Protein AF-A0A934R2U7-F1 (afdb_monomer_lite)

pLDDT: mean 71.01, std 10.31, range [38.03, 86.5]

Organism: NCBI:txid1144680

Structure (mmCIF, N/CA/C/O backbone):
data_AF-A0A934R2U7-F1
#
_entry.id   AF-A0A934R2U7-F1
#
loop_
_atom_site.group_PDB
_atom_site.id
_atom_site.type_symbol
_atom_site.label_atom_id
_atom_site.label_alt_id
_atom_site.label_comp_id
_atom_site.label_asym_id
_atom_site.label_entity_id
_atom_site.label_seq_id
_atom_site.pdbx_PDB_ins_code
_atom_site.Cartn_x
_atom_site.Cartn_y
_atom_site.Cartn_z
_atom_site.occupancy
_atom_site.B_iso_or_equiv
_atom_site.auth_seq_id
_atom_site.auth_comp_id
_atom_site.auth_asym_id
_atom_site.auth_atom_id
_atom_site.pdbx_PDB_model_num
ATOM 1 N N . MET A 1 1 ? -3.106 4.073 29.268 1.00 38.16 1 MET A N 1
ATOM 2 C CA . MET A 1 1 ? -2.045 3.703 28.307 1.00 38.16 1 MET A CA 1
ATOM 3 C C . MET A 1 1 ? -2.302 4.480 27.036 1.00 38.16 1 MET A C 1
ATOM 5 O O . MET A 1 1 ? -3.310 4.251 26.380 1.00 38.16 1 MET A O 1
ATOM 9 N N . SER A 1 2 ? -1.477 5.495 26.807 1.00 38.03 2 SER A N 1
ATOM 10 C CA . SER A 1 2 ? -1.612 6.474 25.733 1.00 38.03 2 SER A CA 1
ATOM 11 C C . SER A 1 2 ? -1.599 5.776 24.377 1.00 38.03 2 SER A C 1
ATOM 13 O O . SER A 1 2 ? -0.754 4.918 24.129 1.00 38.03 2 SER A O 1
ATOM 15 N N . ALA A 1 3 ? -2.569 6.112 23.527 1.00 45.41 3 ALA A N 1
ATOM 16 C CA . ALA A 1 3 ? -2.675 5.636 22.155 1.00 45.41 3 ALA A CA 1
ATOM 17 C C . ALA A 1 3 ? -1.546 6.250 21.313 1.00 45.41 3 ALA A C 1
ATOM 19 O O . ALA A 1 3 ? -1.750 7.191 20.546 1.00 45.41 3 ALA A O 1
ATOM 20 N N . GLU A 1 4 ? -0.332 5.744 21.501 1.00 47.97 4 GLU A N 1
ATOM 21 C CA . GLU A 1 4 ? 0.825 6.110 20.700 1.00 47.97 4 GLU A CA 1
ATOM 22 C C . GLU A 1 4 ? 0.677 5.462 19.324 1.00 47.97 4 GLU A C 1
ATOM 24 O O . GLU A 1 4 ? 0.957 4.284 19.120 1.00 47.97 4 GLU A O 1
ATOM 29 N N . GLY A 1 5 ? 0.135 6.258 18.404 1.00 48.97 5 GLY A N 1
ATOM 30 C CA . GLY A 1 5 ? 0.404 6.190 16.975 1.00 48.97 5 GLY A CA 1
ATOM 31 C C . GLY A 1 5 ? 0.110 4.855 16.301 1.00 48.97 5 GLY A C 1
ATOM 32 O O . GLY A 1 5 ? 0.986 4.010 16.128 1.00 48.97 5 GLY A O 1
ATOM 33 N N . THR A 1 6 ? -1.090 4.728 15.733 1.00 54.81 6 THR A N 1
ATOM 34 C CA . THR A 1 6 ? -1.218 3.945 14.499 1.00 54.81 6 THR A CA 1
ATOM 35 C C . THR A 1 6 ? -0.213 4.479 13.461 1.00 54.81 6 THR A C 1
ATOM 37 O O . THR A 1 6 ? 0.063 5.681 13.446 1.00 54.81 6 THR A O 1
ATOM 40 N N . PRO A 1 7 ? 0.327 3.635 12.563 1.00 54.44 7 PRO A N 1
ATOM 41 C CA . PRO A 1 7 ? 1.446 3.999 11.680 1.00 54.44 7 PRO A CA 1
ATOM 42 C C . PRO A 1 7 ? 1.185 5.160 10.696 1.00 54.44 7 PRO A C 1
ATOM 44 O O . PRO A 1 7 ? 2.076 5.522 9.939 1.00 54.44 7 PRO A O 1
ATOM 47 N N . TRP A 1 8 ? -0.010 5.761 10.692 1.00 56.50 8 TRP A N 1
ATOM 48 C CA . TRP A 1 8 ? -0.427 6.793 9.736 1.00 56.50 8 TRP A CA 1
ATOM 49 C C . TRP A 1 8 ? -1.254 7.914 10.400 1.00 56.50 8 TRP A C 1
ATOM 51 O O . TRP A 1 8 ? -2.251 8.376 9.839 1.00 56.50 8 TRP A O 1
ATOM 61 N N . SER A 1 9 ? -0.863 8.334 11.611 1.00 53.41 9 SER A N 1
ATOM 62 C CA . SER A 1 9 ? -1.667 9.191 12.503 1.00 53.41 9 SER A CA 1
ATOM 63 C C . SER A 1 9 ? -2.096 10.583 11.984 1.00 53.41 9 SER A C 1
ATOM 65 O O . SER A 1 9 ? -3.138 11.042 12.453 1.00 53.41 9 SER A O 1
ATOM 67 N N . PRO A 1 10 ? -1.436 11.242 11.002 1.00 63.12 10 PRO A N 1
ATOM 68 C CA . PRO A 1 10 ? -1.979 12.475 10.419 1.00 63.12 10 PRO A CA 1
ATOM 69 C C . PRO A 1 10 ? -2.864 12.243 9.180 1.00 63.12 10 PRO A C 1
ATOM 71 O O . PRO A 1 10 ? -3.613 13.134 8.787 1.00 63.12 10 PRO A O 1
ATOM 74 N N . PHE A 1 11 ? -2.813 11.061 8.554 1.00 59.47 11 PHE A N 1
ATOM 75 C CA . PHE A 1 11 ? -3.529 10.785 7.298 1.00 59.47 11 PHE A CA 1
ATOM 76 C C . PHE A 1 11 ? -4.849 10.032 7.498 1.00 59.47 11 PHE A C 1
ATOM 78 O O . PHE A 1 11 ? -5.727 10.087 6.633 1.00 59.47 11 PHE A O 1
ATOM 85 N N . GLN A 1 12 ? -5.013 9.355 8.635 1.00 67.12 12 GLN A N 1
ATOM 86 C CA . GLN A 1 12 ? -6.220 8.600 8.972 1.00 67.12 12 GLN A CA 1
ATOM 87 C C . GLN A 1 12 ? -7.359 9.508 9.446 1.00 67.12 12 GLN A C 1
ATOM 89 O O . GLN A 1 12 ? -7.136 10.542 10.077 1.00 67.12 12 GLN A O 1
ATOM 94 N N . SER A 1 13 ? -8.596 9.111 9.143 1.00 72.75 13 SER A N 1
ATOM 95 C CA . SER A 1 13 ? -9.774 9.769 9.708 1.00 72.75 13 SER A CA 1
ATOM 96 C C . SER A 1 13 ? -9.935 9.443 11.202 1.00 72.75 13 SER A C 1
ATOM 98 O O . SER A 1 13 ? -9.476 8.388 11.660 1.00 72.75 13 SER A O 1
ATOM 100 N N . PRO A 1 14 ? -10.629 10.305 11.968 1.00 71.62 14 PRO A N 1
ATOM 101 C CA . PRO A 1 14 ? -10.978 10.020 13.359 1.00 71.62 14 PRO A CA 1
ATOM 102 C C . PRO A 1 14 ? -11.742 8.697 13.516 1.00 71.62 14 PRO A C 1
ATOM 104 O O . PRO A 1 14 ? -11.425 7.920 14.410 1.00 71.62 14 PRO A O 1
ATOM 107 N N . GLU A 1 15 ? -12.661 8.396 12.590 1.00 69.56 15 GLU A N 1
ATOM 108 C CA . GLU A 1 15 ? -13.454 7.156 12.561 1.00 69.56 15 GLU A CA 1
ATOM 109 C C . GLU A 1 15 ? -12.561 5.912 12.472 1.00 69.56 15 GLU A C 1
ATOM 111 O O . GLU A 1 15 ? -12.701 4.967 13.243 1.00 69.56 15 GLU A O 1
ATOM 116 N N . VAL A 1 16 ? -11.589 5.917 11.555 1.00 69.81 16 VAL A N 1
ATOM 117 C CA . VAL A 1 16 ? -10.661 4.792 11.378 1.00 69.81 16 VAL A CA 1
ATOM 118 C C . VAL A 1 16 ? -9.757 4.627 12.593 1.00 69.81 16 VAL A C 1
ATOM 120 O O . VAL A 1 16 ? -9.426 3.498 12.956 1.00 69.81 16 VAL A O 1
ATOM 123 N N . ARG A 1 17 ? -9.367 5.734 13.231 1.00 72.31 17 ARG A N 1
ATOM 124 C CA . ARG A 1 17 ? -8.552 5.715 14.448 1.00 72.31 17 ARG A CA 1
ATOM 125 C C . ARG A 1 17 ? -9.315 5.112 15.626 1.00 72.31 17 ARG A C 1
ATOM 127 O O . ARG A 1 17 ? -8.738 4.321 16.365 1.00 72.31 17 ARG A O 1
ATOM 134 N N . GLU A 1 18 ? -10.597 5.430 15.772 1.00 74.19 18 GLU A N 1
ATOM 135 C CA . GLU A 1 18 ? -11.450 4.826 16.800 1.00 74.19 18 GLU A CA 1
ATOM 136 C C . GLU A 1 18 ? -11.687 3.332 16.555 1.00 74.19 18 GLU A C 1
ATOM 138 O O . GLU A 1 18 ? -11.564 2.545 17.494 1.00 74.19 18 GLU A O 1
ATOM 143 N N . ILE A 1 19 ? -11.924 2.920 15.304 1.00 74.69 19 ILE A N 1
ATOM 144 C CA . ILE A 1 19 ? -12.028 1.495 14.940 1.00 74.69 19 ILE A CA 1
ATOM 145 C C . ILE A 1 19 ? -10.724 0.762 15.272 1.00 74.69 19 ILE A C 1
ATOM 147 O O . ILE A 1 19 ? -10.746 -0.341 15.810 1.00 74.69 19 ILE A O 1
ATOM 151 N N . TRP A 1 20 ? -9.573 1.377 14.989 1.00 71.19 20 TRP A N 1
ATOM 152 C CA . TRP A 1 20 ? -8.264 0.821 15.339 1.00 71.19 20 TRP A CA 1
ATOM 153 C C . TRP A 1 20 ? -8.028 0.713 16.845 1.00 71.19 20 TRP A C 1
ATOM 155 O O . TRP A 1 20 ? -7.407 -0.254 17.281 1.00 71.19 20 TRP A O 1
ATOM 165 N N . ALA A 1 21 ? -8.523 1.670 17.631 1.00 74.88 21 ALA A N 1
ATOM 166 C CA . ALA A 1 21 ? -8.406 1.645 19.087 1.00 74.88 21 ALA A CA 1
ATOM 167 C C . ALA A 1 21 ? -9.230 0.515 19.729 1.00 74.88 21 ALA A C 1
ATOM 169 O O . ALA A 1 21 ? -8.832 -0.009 20.765 1.00 74.88 21 ALA A O 1
ATOM 170 N N . HIS A 1 22 ? -10.338 0.116 19.098 1.00 75.69 22 HIS A N 1
ATOM 171 C CA . HIS A 1 22 ? -11.235 -0.938 19.591 1.00 75.69 22 HIS A CA 1
ATOM 172 C C . HIS A 1 22 ? -11.076 -2.274 18.854 1.00 75.69 22 HIS A C 1
ATOM 174 O O . HIS A 1 22 ? -11.817 -3.220 19.116 1.00 75.69 22 HIS A O 1
ATOM 180 N N . MET A 1 23 ? -10.118 -2.369 17.928 1.00 72.50 23 MET A N 1
ATOM 181 C CA . MET A 1 23 ? -9.874 -3.589 17.168 1.00 72.50 23 MET A CA 1
ATOM 182 C C . MET A 1 23 ? -9.305 -4.680 18.077 1.00 72.50 23 MET A C 1
ATOM 184 O O . MET A 1 23 ? -8.331 -4.473 18.806 1.00 72.50 23 MET A O 1
ATOM 188 N N . THR A 1 24 ? -9.869 -5.880 17.982 1.00 78.12 24 THR A N 1
ATOM 189 C CA . THR A 1 24 ? -9.349 -7.049 18.696 1.00 78.12 24 THR A CA 1
ATOM 190 C C . THR A 1 24 ? -8.005 -7.497 18.106 1.00 78.12 24 THR A C 1
ATOM 192 O O . THR A 1 24 ? -7.680 -7.232 16.944 1.00 78.12 24 THR A O 1
ATOM 195 N N . GLY A 1 25 ? -7.195 -8.225 18.884 1.00 74.50 25 GLY A N 1
ATOM 196 C CA . GLY A 1 25 ? -5.876 -8.690 18.427 1.00 74.50 25 GLY A CA 1
ATOM 197 C C . GLY A 1 25 ? -5.924 -9.551 17.153 1.00 74.50 25 GLY A C 1
ATOM 198 O O . GLY A 1 25 ? -5.029 -9.470 16.309 1.00 74.50 25 GLY A O 1
ATOM 199 N N . SER A 1 26 ? -6.995 -10.328 16.962 1.00 75.69 26 SER A N 1
ATOM 200 C CA . SER A 1 26 ? -7.193 -11.165 15.771 1.00 75.69 26 SER A CA 1
ATOM 201 C C . SER A 1 26 ? -7.526 -10.339 14.519 1.00 75.69 26 SER A C 1
ATOM 203 O O . SER A 1 26 ? -7.038 -10.642 13.426 1.00 75.69 26 SER A O 1
ATOM 205 N N . GLU A 1 27 ? -8.299 -9.261 14.667 1.00 75.88 27 GLU A N 1
ATOM 206 C CA . GLU A 1 27 ? -8.594 -8.298 13.602 1.00 75.88 27 GLU A CA 1
ATOM 207 C C . GLU A 1 27 ? -7.347 -7.491 13.236 1.00 75.88 27 GLU A C 1
ATOM 209 O O . GLU A 1 27 ? -7.034 -7.338 12.052 1.00 75.88 27 GLU A O 1
ATOM 214 N N . ARG A 1 28 ? -6.560 -7.081 14.237 1.00 74.94 28 ARG A N 1
ATOM 215 C CA . ARG A 1 28 ? -5.279 -6.395 14.033 1.00 74.94 28 ARG A CA 1
ATOM 216 C C . ARG A 1 28 ? -4.287 -7.248 13.239 1.00 74.94 28 ARG A C 1
ATOM 218 O O . ARG A 1 28 ? -3.617 -6.721 12.354 1.00 74.94 28 ARG A O 1
ATOM 225 N N . ASN A 1 29 ? -4.231 -8.557 13.490 1.00 79.25 29 ASN A N 1
ATOM 226 C CA . ASN A 1 29 ? -3.369 -9.474 12.736 1.00 79.25 29 ASN A CA 1
ATOM 227 C C . ASN A 1 29 ? -3.824 -9.656 11.273 1.00 79.25 29 ASN A C 1
ATOM 229 O O . ASN A 1 29 ? -3.015 -9.764 10.352 1.00 79.25 29 ASN A O 1
ATOM 233 N N . LYS A 1 30 ? -5.137 -9.652 11.017 1.00 78.38 30 LYS A N 1
ATOM 234 C CA . LYS A 1 30 ? -5.656 -9.653 9.638 1.00 78.38 30 LYS A CA 1
ATOM 235 C C . LYS A 1 30 ? -5.338 -8.334 8.929 1.00 78.38 30 LYS A C 1
ATOM 237 O O . LYS A 1 30 ? -4.919 -8.360 7.773 1.00 78.38 30 LYS A O 1
ATOM 242 N N . ALA A 1 31 ? -5.478 -7.204 9.622 1.00 75.94 31 ALA A N 1
ATOM 243 C CA . ALA A 1 31 ? -5.137 -5.888 9.092 1.00 75.94 31 ALA A CA 1
ATOM 244 C C . ALA A 1 31 ? -3.640 -5.769 8.761 1.00 75.94 31 ALA A C 1
ATOM 246 O O . ALA A 1 31 ? -3.295 -5.291 7.679 1.00 75.94 31 ALA A O 1
ATOM 247 N N . SER A 1 32 ? -2.751 -6.251 9.638 1.00 77.50 32 SER A N 1
ATOM 248 C CA . SER A 1 32 ? -1.304 -6.256 9.389 1.00 77.50 32 SER A CA 1
ATOM 249 C C . SER A 1 32 ? -0.932 -7.164 8.219 1.00 77.50 32 SER A C 1
ATOM 251 O O . SER A 1 32 ? -0.142 -6.760 7.371 1.00 77.50 32 SER A O 1
ATOM 253 N N . ARG A 1 33 ? -1.550 -8.346 8.100 1.00 80.62 33 ARG A N 1
ATOM 254 C CA . ARG A 1 33 ? -1.325 -9.260 6.970 1.00 80.62 33 ARG A CA 1
ATOM 255 C C . ARG A 1 33 ? -1.786 -8.660 5.642 1.00 80.62 33 ARG A C 1
ATOM 257 O O . ARG A 1 33 ? -1.075 -8.780 4.649 1.00 80.62 33 ARG A O 1
ATOM 264 N N . LEU A 1 34 ? -2.943 -7.994 5.618 1.00 81.44 34 LEU A N 1
ATOM 265 C CA . LEU A 1 34 ? -3.419 -7.267 4.436 1.00 81.44 34 LEU A CA 1
ATOM 266 C C . LEU A 1 34 ? -2.478 -6.111 4.080 1.00 81.44 34 LEU A C 1
ATOM 268 O O . LEU A 1 34 ? -2.103 -5.970 2.920 1.00 81.44 34 LEU A O 1
ATOM 272 N N . GLY A 1 35 ? -2.055 -5.320 5.069 1.00 79.94 35 GLY A N 1
ATOM 273 C CA . GLY A 1 35 ? -1.087 -4.240 4.872 1.00 79.94 35 GLY A CA 1
ATOM 274 C C . GLY A 1 35 ? 0.263 -4.742 4.358 1.00 79.94 35 GLY A C 1
ATOM 275 O O . GLY A 1 35 ? 0.814 -4.160 3.430 1.00 79.94 35 GLY A O 1
ATOM 276 N N . GLY A 1 36 ? 0.757 -5.859 4.894 1.00 83.50 36 GLY A N 1
ATOM 277 C CA . GLY A 1 36 ? 1.991 -6.502 4.451 1.00 83.50 36 GLY A CA 1
ATOM 278 C C . GLY A 1 36 ? 1.894 -7.037 3.024 1.00 83.50 36 GLY A C 1
ATOM 279 O O . GLY A 1 36 ? 2.788 -6.791 2.221 1.00 83.50 36 GLY A O 1
ATOM 280 N N . LEU A 1 37 ? 0.785 -7.697 2.670 1.00 84.00 37 LEU A N 1
ATOM 281 C CA . LEU A 1 37 ? 0.554 -8.179 1.305 1.00 84.00 37 LEU A CA 1
ATOM 282 C C . LEU A 1 37 ? 0.474 -7.017 0.305 1.00 84.00 37 LEU A C 1
ATOM 284 O O . LEU A 1 37 ? 1.026 -7.109 -0.788 1.00 84.00 37 LEU A O 1
ATOM 288 N N . TYR A 1 38 ? -0.174 -5.913 0.691 1.00 80.19 38 TYR A N 1
ATOM 289 C CA . TYR A 1 38 ? -0.210 -4.695 -0.115 1.00 80.19 38 TYR A CA 1
ATOM 290 C C . TYR A 1 38 ? 1.177 -4.079 -0.278 1.00 80.19 38 TYR A C 1
ATOM 292 O O . TYR A 1 38 ? 1.573 -3.763 -1.392 1.00 80.19 38 TYR A O 1
ATOM 300 N N . GLY A 1 39 ? 1.929 -3.941 0.816 1.00 81.88 39 GLY A N 1
ATOM 301 C CA . GLY A 1 39 ? 3.290 -3.410 0.793 1.00 81.88 39 GLY A CA 1
ATOM 302 C C . GLY A 1 39 ? 4.213 -4.244 -0.092 1.00 81.88 39 GLY A C 1
ATOM 303 O O . GLY A 1 39 ? 4.943 -3.685 -0.905 1.00 81.88 39 GLY A O 1
ATOM 304 N N . LEU A 1 40 ? 4.114 -5.574 -0.012 1.00 86.50 40 LEU A N 1
ATOM 305 C CA . LEU A 1 40 ? 4.834 -6.486 -0.899 1.00 86.50 40 LEU A CA 1
ATOM 306 C C . LEU A 1 40 ? 4.419 -6.291 -2.362 1.00 86.50 40 LEU A C 1
ATOM 308 O O . LEU A 1 40 ? 5.274 -6.201 -3.236 1.00 86.50 40 LEU A O 1
ATOM 312 N N . TRP A 1 41 ? 3.119 -6.186 -2.636 1.00 82.44 41 TRP A N 1
ATOM 313 C CA . TRP A 1 41 ? 2.611 -5.958 -3.988 1.00 82.44 41 TRP A CA 1
ATOM 314 C C . TRP A 1 41 ? 3.081 -4.614 -4.575 1.00 82.44 41 TRP A C 1
ATOM 316 O O . TRP A 1 41 ? 3.503 -4.561 -5.732 1.00 82.44 41 TRP A O 1
ATOM 326 N N . VAL A 1 42 ? 3.092 -3.542 -3.775 1.00 82.38 42 VAL A N 1
ATOM 327 C CA . VAL A 1 42 ? 3.665 -2.235 -4.145 1.00 82.38 42 VAL A CA 1
ATOM 328 C C . VAL A 1 42 ? 5.160 -2.369 -4.423 1.00 82.38 42 VAL A C 1
ATOM 330 O O . VAL A 1 42 ? 5.617 -1.954 -5.485 1.00 82.38 42 VAL A O 1
ATOM 333 N N . ALA A 1 43 ? 5.914 -2.997 -3.518 1.00 83.69 43 ALA A N 1
ATOM 334 C CA . ALA A 1 43 ? 7.353 -3.183 -3.673 1.00 83.69 43 ALA A CA 1
ATOM 335 C C . ALA A 1 43 ? 7.690 -3.945 -4.961 1.00 83.69 43 ALA A C 1
ATOM 337 O O . ALA A 1 43 ? 8.539 -3.494 -5.720 1.00 83.69 43 ALA A O 1
ATOM 338 N N . VAL A 1 44 ? 6.979 -5.035 -5.266 1.00 83.69 44 VAL A N 1
ATOM 339 C CA . VAL A 1 44 ? 7.166 -5.799 -6.512 1.00 83.69 44 VAL A CA 1
ATOM 340 C C . VAL A 1 44 ? 6.853 -4.944 -7.741 1.00 83.69 44 VAL A C 1
ATOM 342 O O . VAL A 1 44 ? 7.598 -4.982 -8.719 1.00 83.69 44 VAL A O 1
ATOM 345 N N . THR A 1 45 ? 5.791 -4.137 -7.690 1.00 80.06 45 THR A N 1
ATOM 346 C CA . THR A 1 45 ? 5.373 -3.314 -8.835 1.00 80.06 45 THR A CA 1
ATOM 347 C C . THR A 1 45 ? 6.336 -2.160 -9.122 1.00 80.06 45 THR A C 1
ATOM 349 O O . THR A 1 45 ? 6.480 -1.775 -10.276 1.00 80.06 45 THR A O 1
ATOM 352 N N . PHE A 1 46 ? 7.017 -1.620 -8.107 1.00 76.31 46 PHE A N 1
ATOM 353 C CA . PHE A 1 46 ? 7.998 -0.540 -8.281 1.00 76.31 46 PHE A CA 1
ATOM 354 C C . PHE A 1 46 ? 9.429 -1.052 -8.485 1.00 76.31 46 PHE A C 1
ATOM 356 O O . PHE A 1 46 ? 10.135 -0.578 -9.373 1.00 76.31 46 PHE A O 1
ATOM 363 N N . ALA A 1 47 ? 9.864 -2.030 -7.689 1.00 81.19 47 ALA A N 1
ATOM 364 C CA . ALA A 1 47 ? 11.219 -2.569 -7.759 1.00 81.19 47 ALA A CA 1
ATOM 365 C C . ALA A 1 47 ? 11.417 -3.482 -8.974 1.00 81.19 47 ALA A C 1
ATOM 367 O O . ALA A 1 47 ? 12.498 -3.481 -9.553 1.00 81.19 47 ALA A O 1
ATOM 368 N N . GLY A 1 48 ? 10.385 -4.227 -9.387 1.00 77.12 48 GLY A N 1
ATOM 369 C CA . GLY A 1 48 ? 10.457 -5.141 -10.528 1.00 77.12 48 GLY A CA 1
ATOM 370 C C . GLY A 1 48 ? 10.843 -4.431 -11.829 1.00 77.12 48 GLY A C 1
ATOM 371 O O . GLY A 1 48 ? 11.875 -4.768 -12.407 1.00 77.12 48 GLY A O 1
ATOM 372 N N . PRO A 1 49 ? 10.088 -3.411 -12.274 1.00 72.62 49 PRO A N 1
ATOM 373 C CA . PRO A 1 49 ? 10.414 -2.681 -13.493 1.00 72.62 49 PRO A CA 1
ATOM 374 C C . PRO A 1 49 ? 11.749 -1.938 -13.411 1.00 72.62 49 PRO A C 1
ATOM 376 O O . PRO A 1 49 ? 12.470 -1.888 -14.403 1.00 72.62 49 PRO A O 1
ATOM 379 N N . LEU A 1 50 ? 12.107 -1.404 -12.237 1.00 74.19 50 LEU A N 1
ATOM 380 C CA . LEU A 1 50 ? 13.377 -0.705 -12.035 1.00 74.19 50 LEU A CA 1
ATOM 381 C C . LEU A 1 50 ? 14.576 -1.65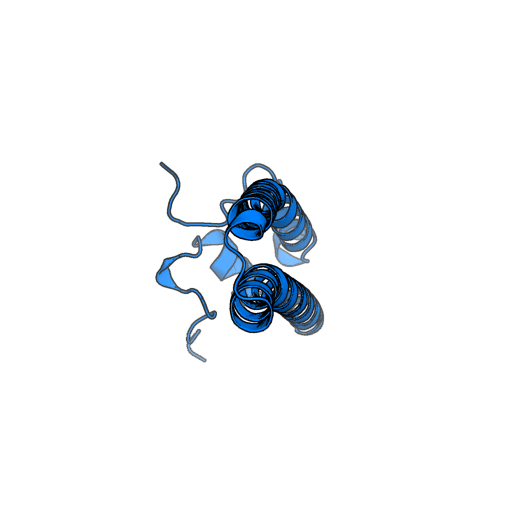9 -12.137 1.00 74.19 50 LEU A C 1
ATOM 383 O O . LEU A 1 50 ? 15.506 -1.395 -12.895 1.00 74.19 50 LEU A O 1
ATOM 387 N N . ALA A 1 51 ? 14.542 -2.785 -11.422 1.00 76.56 51 ALA A N 1
ATOM 388 C CA . ALA A 1 51 ? 15.594 -3.797 -11.477 1.00 76.56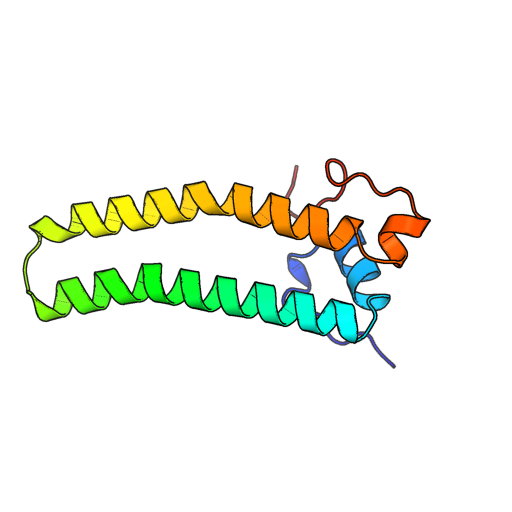 51 ALA A CA 1
ATOM 389 C C . ALA A 1 51 ? 15.724 -4.394 -12.887 1.00 76.56 51 ALA A C 1
ATOM 391 O O . ALA A 1 51 ? 16.834 -4.597 -13.374 1.00 76.56 51 ALA A O 1
ATOM 392 N N . PHE A 1 52 ? 14.597 -4.618 -13.566 1.00 73.19 52 PHE A N 1
ATOM 393 C CA . PHE A 1 52 ? 14.569 -5.157 -14.924 1.00 73.19 52 PHE A CA 1
ATOM 394 C C . PHE A 1 52 ? 15.117 -4.166 -15.962 1.00 73.19 52 PHE A C 1
ATOM 396 O O . PHE A 1 52 ? 15.884 -4.558 -16.840 1.00 73.19 52 PHE A O 1
ATOM 403 N N . ALA A 1 53 ? 14.787 -2.876 -15.837 1.00 72.12 53 ALA A N 1
ATOM 404 C CA . ALA A 1 53 ? 15.318 -1.825 -16.703 1.00 72.12 53 ALA A CA 1
ATOM 405 C C . ALA A 1 53 ? 16.840 -1.661 -16.550 1.00 72.12 53 ALA A C 1
ATOM 407 O O . ALA A 1 53 ? 17.541 -1.533 -17.553 1.00 72.12 53 ALA A O 1
ATOM 408 N N . ILE A 1 54 ? 17.354 -1.719 -15.314 1.00 73.31 54 ILE A N 1
ATOM 409 C CA . ILE A 1 54 ? 18.798 -1.662 -15.032 1.00 73.31 54 ILE A CA 1
ATOM 410 C C . ILE A 1 54 ? 19.513 -2.900 -15.590 1.00 73.31 54 ILE A C 1
ATOM 412 O O . ILE A 1 54 ? 20.567 -2.766 -16.205 1.00 73.31 54 ILE A O 1
ATOM 416 N N . ALA A 1 55 ? 18.941 -4.094 -15.409 1.00 73.88 55 ALA A N 1
ATOM 417 C CA . ALA A 1 55 ? 19.567 -5.346 -15.834 1.00 73.88 55 ALA A CA 1
ATOM 418 C C . ALA A 1 55 ? 19.671 -5.502 -17.362 1.00 73.88 55 ALA A C 1
ATOM 420 O O . ALA A 1 55 ? 20.609 -6.133 -17.841 1.00 73.88 55 ALA A O 1
ATOM 421 N N . LEU A 1 56 ? 18.718 -4.957 -18.127 1.00 70.50 56 LEU A N 1
ATOM 422 C CA . LEU A 1 56 ? 18.628 -5.176 -19.578 1.00 70.50 56 LEU A CA 1
ATOM 423 C C . LEU A 1 56 ? 19.010 -3.959 -20.430 1.00 70.50 56 LEU A C 1
ATOM 425 O O . LEU A 1 56 ? 19.139 -4.097 -21.644 1.00 70.50 56 LEU A O 1
ATOM 429 N N . GLY A 1 57 ? 19.188 -2.778 -19.826 1.00 66.81 57 GLY A N 1
ATOM 430 C CA . GLY A 1 57 ? 19.737 -1.590 -20.492 1.00 66.81 57 GLY A CA 1
ATOM 431 C C . GLY A 1 57 ? 18.914 -1.054 -21.670 1.00 66.81 57 GLY A C 1
ATOM 432 O O . GLY A 1 57 ? 19.459 -0.350 -22.515 1.00 66.81 57 GLY A O 1
ATOM 433 N N . ASN A 1 58 ? 17.621 -1.393 -21.761 1.00 66.50 58 ASN A N 1
ATOM 434 C CA . ASN A 1 58 ? 16.817 -1.147 -22.959 1.00 66.50 58 ASN A CA 1
ATOM 435 C C . ASN A 1 58 ? 15.571 -0.290 -22.663 1.00 66.50 58 ASN A C 1
ATOM 437 O O . ASN A 1 58 ? 14.677 -0.689 -21.913 1.00 66.50 58 ASN A O 1
ATOM 441 N N . PHE A 1 59 ? 15.503 0.893 -23.282 1.00 60.53 59 PHE A N 1
ATOM 442 C CA . PHE A 1 59 ? 14.517 1.953 -23.002 1.00 60.53 59 PHE A CA 1
ATOM 443 C C . PHE A 1 59 ? 13.077 1.582 -23.407 1.00 60.53 59 PHE A C 1
ATOM 445 O O . PHE A 1 59 ? 12.106 2.102 -22.856 1.00 60.53 59 PHE A O 1
ATOM 452 N N . THR A 1 60 ? 12.923 0.633 -24.334 1.00 61.66 60 THR A N 1
ATOM 453 C CA . THR A 1 60 ? 11.637 0.164 -24.878 1.00 61.66 60 THR A CA 1
ATOM 454 C C . THR A 1 60 ? 10.732 -0.474 -23.821 1.00 61.66 60 THR A C 1
ATOM 456 O O . THR A 1 60 ? 9.518 -0.490 -23.990 1.00 61.66 60 THR A O 1
ATOM 459 N N . PHE A 1 61 ? 11.290 -0.947 -22.702 1.00 63.56 61 PHE A N 1
ATOM 460 C CA . PHE A 1 61 ? 10.523 -1.506 -21.581 1.00 63.56 61 PHE A CA 1
ATOM 461 C C . PHE A 1 61 ? 10.025 -0.452 -20.580 1.00 63.56 61 PHE A C 1
ATOM 463 O O . PHE A 1 61 ? 9.223 -0.774 -19.701 1.00 63.56 61 PHE A O 1
ATOM 470 N N . GLY A 1 62 ? 10.419 0.818 -20.738 1.00 66.31 62 GLY A N 1
ATOM 471 C CA . GLY A 1 62 ? 9.879 1.923 -19.942 1.00 66.31 62 GLY A CA 1
ATOM 472 C C . GLY A 1 62 ? 8.364 2.087 -20.110 1.00 66.31 62 GLY A C 1
ATOM 473 O O . GLY A 1 62 ? 7.665 2.419 -19.154 1.00 66.31 62 GLY A O 1
ATOM 474 N N . THR A 1 63 ? 7.822 1.766 -21.288 1.00 71.19 63 THR A N 1
ATOM 475 C CA . THR A 1 63 ? 6.371 1.763 -21.533 1.00 71.19 63 THR A CA 1
ATOM 476 C C . THR A 1 63 ? 5.660 0.656 -20.756 1.00 71.19 63 THR A C 1
ATOM 478 O O . THR A 1 63 ? 4.621 0.914 -20.154 1.00 71.19 63 THR A O 1
ATOM 481 N N . ALA A 1 64 ? 6.229 -0.551 -20.683 1.00 73.69 64 ALA A N 1
ATOM 482 C CA . ALA A 1 64 ? 5.679 -1.645 -19.880 1.00 73.69 64 ALA A CA 1
ATOM 483 C C . ALA A 1 64 ? 5.690 -1.311 -18.377 1.00 73.69 64 ALA A C 1
ATOM 485 O O . ALA A 1 64 ? 4.706 -1.561 -17.680 1.00 73.69 64 ALA A O 1
ATOM 486 N N . ALA A 1 65 ? 6.761 -0.675 -17.889 1.00 74.12 65 ALA A N 1
ATOM 487 C CA . ALA A 1 65 ? 6.838 -0.164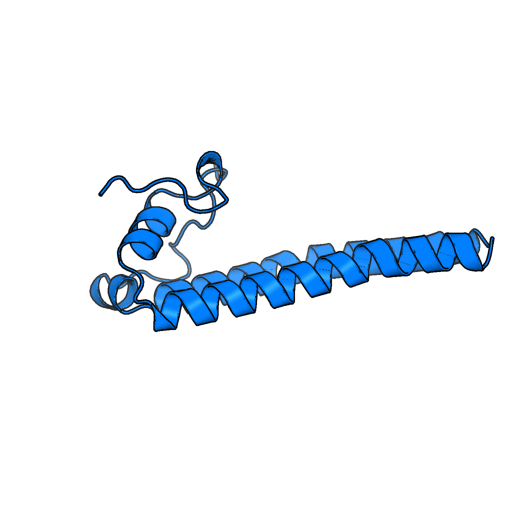 -16.522 1.00 74.12 65 ALA A CA 1
ATOM 488 C C . ALA A 1 65 ? 5.738 0.873 -16.236 1.00 74.12 65 ALA A C 1
ATOM 490 O O . ALA A 1 65 ? 5.054 0.792 -15.216 1.00 74.12 65 ALA A O 1
ATOM 491 N N . LEU A 1 66 ? 5.518 1.810 -17.163 1.00 76.25 66 LEU A N 1
ATOM 492 C CA . LEU A 1 66 ? 4.469 2.822 -17.047 1.00 76.25 66 LEU A CA 1
ATOM 493 C C . LEU A 1 66 ? 3.070 2.189 -17.012 1.00 76.25 66 LEU A C 1
ATOM 495 O O . LEU A 1 66 ? 2.254 2.556 -16.170 1.00 76.25 66 LEU A O 1
ATOM 499 N N . VAL A 1 67 ? 2.803 1.200 -17.873 1.00 81.19 67 VAL A N 1
ATOM 500 C CA . VAL A 1 67 ? 1.534 0.454 -17.873 1.00 81.19 67 VAL A CA 1
ATOM 501 C C . VAL A 1 67 ? 1.326 -0.266 -16.539 1.00 81.19 67 VAL A C 1
ATOM 503 O O . VAL A 1 67 ? 0.235 -0.187 -15.977 1.00 81.19 67 VAL A O 1
ATOM 506 N N . LEU A 1 68 ? 2.362 -0.900 -15.979 1.00 79.00 68 LEU A N 1
ATOM 507 C CA . LEU A 1 68 ? 2.286 -1.542 -14.661 1.00 79.00 68 LEU A CA 1
ATOM 508 C C . LEU A 1 68 ? 1.969 -0.539 -13.545 1.00 79.00 68 LEU A C 1
ATOM 510 O O . LEU A 1 68 ? 1.128 -0.828 -12.694 1.00 79.00 68 LEU A O 1
ATOM 514 N N . ILE A 1 69 ? 2.571 0.653 -13.574 1.00 80.12 69 ILE A N 1
ATOM 515 C CA . ILE A 1 69 ? 2.272 1.730 -12.618 1.00 80.12 69 ILE A CA 1
ATOM 516 C C . ILE A 1 69 ? 0.824 2.221 -12.778 1.00 80.12 69 ILE A C 1
ATOM 518 O O . ILE A 1 69 ? 0.126 2.418 -11.784 1.00 80.12 69 ILE A O 1
ATOM 522 N N . ILE A 1 70 ? 0.325 2.377 -14.005 1.00 82.94 70 ILE A N 1
ATOM 523 C CA . ILE A 1 70 ? -1.064 2.797 -14.251 1.00 82.94 70 ILE A CA 1
ATOM 524 C C . ILE A 1 70 ? -2.050 1.740 -13.737 1.00 82.94 70 ILE A C 1
ATOM 526 O O . ILE A 1 70 ? -3.004 2.073 -13.031 1.00 82.94 70 ILE A O 1
ATOM 530 N N . VAL A 1 71 ? -1.801 0.460 -14.027 1.00 83.44 71 VAL A N 1
ATOM 531 C CA . VAL A 1 71 ? -2.606 -0.659 -13.509 1.00 83.44 71 VAL A CA 1
ATOM 532 C C . VAL A 1 71 ? -2.556 -0.697 -11.980 1.00 83.44 71 VAL A C 1
ATOM 534 O O . VAL A 1 71 ? -3.580 -0.930 -11.333 1.00 83.44 71 VAL A O 1
ATOM 537 N N . HIS A 1 72 ? -1.395 -0.404 -11.388 1.00 79.81 72 HIS A N 1
ATOM 538 C CA . HIS A 1 72 ? -1.238 -0.295 -9.943 1.00 79.81 72 HIS A CA 1
ATOM 539 C C . HIS A 1 72 ? -2.163 0.778 -9.360 1.00 79.81 72 HIS A C 1
ATOM 541 O O . HIS A 1 72 ? -2.960 0.484 -8.467 1.00 79.81 72 HIS A O 1
ATOM 547 N N . ILE A 1 73 ? -2.120 1.994 -9.917 1.00 81.69 73 ILE A N 1
ATOM 548 C CA . ILE A 1 73 ? -2.972 3.121 -9.512 1.00 81.69 73 ILE A CA 1
ATOM 549 C C . ILE A 1 73 ? -4.458 2.766 -9.665 1.00 81.69 73 ILE A C 1
ATOM 551 O O . ILE A 1 73 ? -5.249 3.036 -8.761 1.00 81.69 73 ILE A O 1
ATOM 555 N N . ALA A 1 74 ? -4.842 2.098 -10.755 1.00 83.62 74 ALA A N 1
ATOM 556 C CA . ALA A 1 74 ? -6.220 1.661 -10.987 1.00 83.62 74 ALA A CA 1
ATOM 557 C C . ALA A 1 74 ? -6.698 0.592 -9.984 1.00 83.62 74 ALA A C 1
ATOM 559 O O . ALA A 1 74 ? -7.889 0.510 -9.679 1.00 83.62 74 ALA A O 1
ATOM 560 N N . CYS A 1 75 ? -5.788 -0.206 -9.421 1.00 81.75 75 CYS A N 1
ATOM 561 C CA . CYS A 1 75 ? -6.107 -1.211 -8.406 1.00 81.75 75 CYS A CA 1
ATOM 562 C C . CYS A 1 75 ? -6.221 -0.613 -6.987 1.00 81.75 75 CYS A C 1
ATOM 564 O O . CYS A 1 75 ? -6.932 -1.166 -6.141 1.00 81.75 75 CYS A O 1
ATOM 566 N N . VAL A 1 76 ? -5.619 0.556 -6.724 1.00 80.00 76 VAL A N 1
ATOM 567 C CA . VAL A 1 76 ? -5.749 1.280 -5.443 1.00 80.00 76 VAL A CA 1
ATOM 568 C C . VAL A 1 76 ? -7.211 1.439 -4.995 1.00 80.00 76 VAL A C 1
ATOM 570 O O . VAL A 1 76 ? -7.513 1.025 -3.875 1.00 80.00 76 VAL A O 1
ATOM 573 N N . PRO A 1 77 ? -8.165 1.961 -5.795 1.00 76.88 77 PRO A N 1
ATOM 574 C CA . PRO A 1 77 ? -9.558 2.100 -5.357 1.00 76.88 77 PRO A CA 1
ATOM 575 C C . PRO A 1 77 ? -10.226 0.756 -5.029 1.00 76.88 77 PRO A C 1
ATOM 577 O O . PRO A 1 77 ? -11.016 0.674 -4.083 1.00 76.88 77 PRO A O 1
ATOM 580 N N . ALA A 1 78 ? -9.885 -0.318 -5.748 1.00 80.25 78 ALA A N 1
ATOM 581 C CA . ALA A 1 78 ? -10.371 -1.660 -5.432 1.00 80.25 78 ALA A CA 1
ATOM 582 C C . ALA A 1 78 ? -9.820 -2.148 -4.082 1.00 80.25 78 ALA A C 1
ATOM 584 O O . ALA A 1 78 ? -10.562 -2.715 -3.272 1.00 80.25 78 ALA A O 1
ATOM 585 N N . TRP A 1 79 ? -8.546 -1.864 -3.801 1.00 77.06 79 TRP A N 1
ATOM 586 C CA . TRP A 1 79 ? -7.922 -2.156 -2.514 1.00 77.06 79 TRP A CA 1
ATOM 587 C C . TRP A 1 79 ? -8.560 -1.362 -1.370 1.00 77.06 79 TRP A C 1
ATOM 589 O O . TRP A 1 79 ? -8.930 -1.932 -0.342 1.00 77.06 79 TRP A O 1
ATOM 599 N N . GLN A 1 80 ? -8.793 -0.064 -1.576 1.00 77.81 80 GLN A N 1
ATOM 600 C CA . GLN A 1 80 ? -9.497 0.796 -0.624 1.00 77.81 80 GLN A CA 1
ATOM 601 C C . GLN A 1 80 ? -10.886 0.232 -0.299 1.00 77.81 80 GLN A C 1
ATOM 603 O O . GLN A 1 80 ? -11.262 0.152 0.869 1.00 77.81 80 GLN A O 1
ATOM 608 N N . LYS A 1 81 ? -11.630 -0.252 -1.303 1.00 78.00 81 LYS A N 1
ATOM 609 C CA . LYS A 1 81 ? -12.944 -0.886 -1.100 1.00 78.00 81 LYS A CA 1
ATOM 610 C C . LYS A 1 81 ? -12.856 -2.150 -0.238 1.00 78.00 81 LYS A C 1
ATOM 612 O O . LYS A 1 81 ? -13.732 -2.368 0.601 1.00 78.00 81 LYS A O 1
ATOM 617 N N . LYS A 1 82 ? -11.805 -2.964 -0.397 1.00 78.81 82 LYS A N 1
ATOM 618 C CA . LYS A 1 82 ? -11.566 -4.137 0.464 1.00 78.81 82 LYS A CA 1
ATOM 619 C C . LYS A 1 82 ? -11.260 -3.736 1.905 1.00 78.81 82 LYS A C 1
ATOM 621 O O . LYS A 1 82 ? -11.840 -4.327 2.812 1.00 78.81 82 LYS A O 1
ATOM 626 N N . ILE A 1 83 ? -10.428 -2.714 2.115 1.00 76.06 83 ILE A N 1
ATOM 627 C CA . ILE A 1 83 ? -10.137 -2.192 3.458 1.00 76.06 83 ILE A CA 1
ATOM 628 C C . ILE A 1 83 ? -11.418 -1.670 4.120 1.00 76.06 83 ILE A C 1
ATOM 630 O O . ILE A 1 83 ? -11.685 -2.033 5.260 1.00 76.06 83 ILE A O 1
ATOM 634 N N . ARG A 1 84 ? -12.254 -0.892 3.415 1.00 74.19 84 ARG A N 1
ATOM 635 C CA . ARG A 1 84 ? -13.540 -0.406 3.962 1.00 74.19 84 ARG A CA 1
ATOM 636 C C . ARG A 1 84 ? -14.445 -1.547 4.400 1.00 74.19 84 ARG A C 1
ATOM 638 O O . ARG A 1 84 ? -14.957 -1.521 5.509 1.00 74.19 84 ARG A O 1
ATOM 645 N N . ARG A 1 85 ? -14.603 -2.571 3.555 1.00 77.12 85 ARG A N 1
ATOM 646 C CA . ARG A 1 85 ? -15.396 -3.763 3.897 1.00 77.12 85 ARG A CA 1
ATOM 647 C C . ARG A 1 85 ? -14.843 -4.481 5.124 1.00 77.12 85 ARG A C 1
ATOM 649 O O . ARG A 1 85 ? -15.621 -4.869 5.984 1.00 77.12 85 ARG A O 1
ATOM 656 N N . PHE A 1 86 ? -13.522 -4.629 5.212 1.00 76.31 86 PHE A N 1
ATOM 657 C CA . PHE A 1 86 ? -12.880 -5.235 6.374 1.00 76.31 86 PHE A CA 1
ATOM 658 C C . PHE A 1 86 ? -13.136 -4.419 7.649 1.00 76.31 86 PHE A C 1
ATOM 660 O O . PHE A 1 86 ? -13.555 -4.987 8.652 1.00 76.31 86 PHE A O 1
ATOM 667 N N . LEU A 1 87 ? -12.969 -3.094 7.596 1.00 70.94 87 LEU A N 1
ATOM 668 C CA . LEU A 1 87 ? -13.231 -2.210 8.735 1.00 70.94 87 LEU A CA 1
ATOM 669 C C . LEU A 1 87 ? -14.701 -2.250 9.168 1.00 70.94 87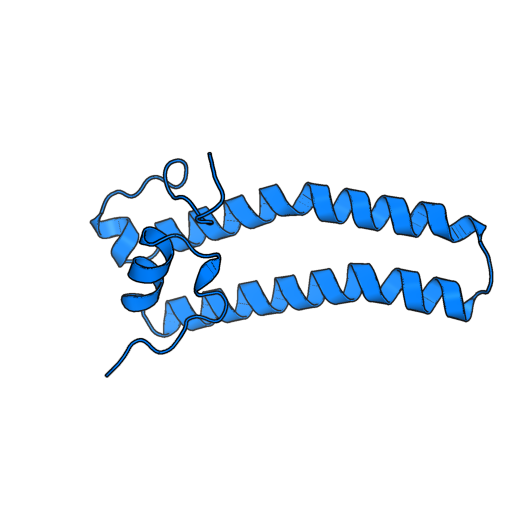 LEU A C 1
ATOM 671 O O . LEU A 1 87 ? -14.957 -2.364 10.359 1.00 70.94 87 LEU A O 1
ATOM 675 N N . CYS A 1 88 ? -15.654 -2.256 8.233 1.00 70.50 88 CYS A N 1
ATOM 676 C CA . CYS A 1 88 ? -17.083 -2.408 8.541 1.00 70.50 88 CYS A CA 1
ATOM 6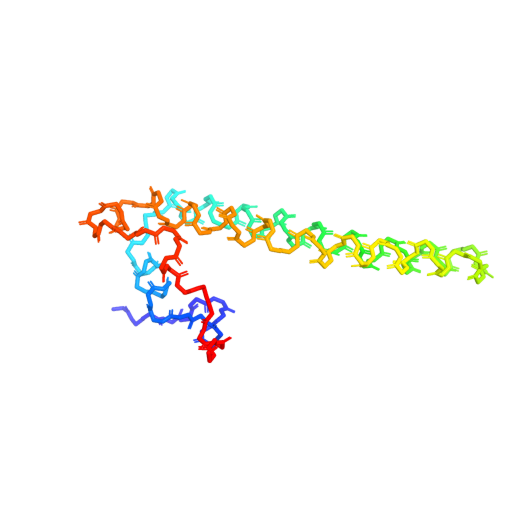77 C C . CYS A 1 88 ? -17.445 -3.790 9.099 1.00 70.50 88 CYS A C 1
ATOM 679 O O . CYS A 1 88 ? -18.423 -3.918 9.824 1.00 70.50 88 CYS A O 1
ATOM 681 N N . SER A 1 89 ? -16.660 -4.825 8.782 1.00 69.31 89 SER A N 1
ATOM 682 C CA . SER A 1 89 ? -16.849 -6.169 9.339 1.00 69.31 89 SER A CA 1
ATOM 683 C C . SER A 1 89 ? -16.279 -6.345 10.749 1.00 69.31 89 SER A C 1
ATOM 685 O O . SER A 1 89 ? -16.472 -7.410 11.335 1.00 69.31 89 SER A O 1
ATOM 687 N N . THR A 1 90 ? -15.578 -5.338 11.289 1.00 73.44 90 THR A N 1
ATOM 688 C CA . THR A 1 90 ? -15.068 -5.392 12.666 1.00 73.44 90 THR A CA 1
ATOM 689 C C . THR A 1 90 ? -16.205 -5.309 13.677 1.00 73.44 90 THR A C 1
ATOM 691 O O . THR A 1 90 ? -17.229 -4.674 13.407 1.00 73.44 90 THR A O 1
ATOM 694 N N . GLY A 1 91 ? -16.030 -5.926 14.850 1.00 65.81 91 GLY A N 1
ATOM 695 C CA . GLY A 1 91 ? -17.063 -5.948 15.898 1.00 65.81 91 GLY A CA 1
ATOM 696 C C . GLY A 1 91 ? -17.591 -4.552 16.251 1.00 65.81 91 GLY A C 1
ATOM 697 O O . GLY A 1 91 ? -18.798 -4.338 16.293 1.00 65.81 91 GLY A O 1
ATOM 698 N N . TRP A 1 92 ? -16.687 -3.578 16.361 1.00 66.81 92 TRP A N 1
ATOM 699 C CA . TRP A 1 92 ? -17.016 -2.192 16.698 1.00 66.81 92 TRP A CA 1
ATOM 700 C C . TRP A 1 92 ? -17.797 -1.456 15.599 1.00 66.81 92 TRP A C 1
ATOM 702 O O . TRP A 1 92 ? -18.736 -0.717 15.883 1.00 66.81 92 TRP A O 1
ATOM 712 N N . ALA A 1 93 ? -17.439 -1.652 14.324 1.00 66.56 93 ALA A N 1
ATOM 713 C CA . ALA A 1 93 ? -18.157 -1.017 13.217 1.00 66.56 93 ALA A CA 1
ATOM 714 C C . ALA A 1 93 ? -19.523 -1.671 12.963 1.00 66.56 93 ALA A C 1
ATOM 716 O O . ALA A 1 93 ? -20.464 -0.986 12.556 1.00 66.56 93 ALA A O 1
ATOM 717 N N . ARG A 1 94 ? -19.636 -2.975 13.249 1.00 67.31 94 ARG A N 1
ATOM 718 C CA . ARG A 1 94 ? -20.887 -3.735 13.178 1.00 67.31 94 ARG A CA 1
ATOM 719 C C . ARG A 1 94 ? -21.890 -3.291 14.241 1.00 67.31 94 ARG A C 1
ATOM 721 O O . ARG A 1 94 ? -23.074 -3.218 13.948 1.00 67.31 94 ARG A O 1
ATOM 728 N N . GLU A 1 95 ? -21.423 -2.952 15.440 1.00 68.62 95 GLU A N 1
ATOM 729 C CA . GLU A 1 95 ? -22.268 -2.403 16.513 1.00 68.62 95 GLU A CA 1
ATOM 730 C C . GLU A 1 95 ? -22.785 -0.986 16.220 1.00 68.62 95 GLU A C 1
ATOM 732 O O . GLU A 1 95 ? -23.783 -0.567 16.800 1.00 68.62 95 GLU A O 1
ATOM 737 N N . ARG A 1 96 ? -22.133 -0.246 15.314 1.00 65.88 96 ARG A N 1
ATOM 738 C CA . ARG A 1 96 ? -22.494 1.139 14.966 1.00 65.88 96 ARG A CA 1
ATOM 739 C C . ARG A 1 96 ? -23.163 1.309 13.606 1.00 65.88 96 ARG A C 1
ATOM 741 O O . ARG A 1 96 ? -23.325 2.443 13.165 1.00 65.88 96 ARG A O 1
ATOM 748 N N . ASP A 1 97 ? -23.528 0.207 12.950 1.00 65.31 97 ASP A N 1
ATOM 749 C CA . ASP A 1 97 ? -24.168 0.196 11.624 1.00 65.31 97 ASP A CA 1
ATOM 750 C C . ASP A 1 97 ? -23.425 1.084 10.598 1.00 65.31 97 ASP A C 1
ATOM 752 O O . ASP A 1 97 ? -23.998 1.808 9.779 1.00 65.31 97 ASP A O 1
ATOM 756 N N . LEU A 1 98 ? -22.088 1.093 10.677 1.00 63.81 98 LEU A N 1
ATOM 757 C CA . LEU A 1 98 ? -21.273 1.954 9.827 1.00 63.81 98 LEU A CA 1
ATOM 758 C C . LEU A 1 98 ? -21.238 1.388 8.407 1.00 63.81 98 LEU A C 1
ATOM 760 O O . LEU A 1 98 ? -20.517 0.433 8.110 1.00 63.81 98 LEU A O 1
ATOM 764 N N . ALA A 1 99 ? -21.988 2.018 7.504 1.00 64.81 99 ALA A N 1
ATOM 765 C CA . ALA A 1 99 ? -21.991 1.653 6.097 1.00 64.81 99 ALA A CA 1
ATOM 766 C C . ALA A 1 99 ? -20.600 1.879 5.452 1.00 64.81 99 ALA A C 1
ATOM 768 O O . ALA A 1 99 ? -20.026 2.970 5.571 1.00 64.81 99 ALA A O 1
ATOM 769 N N . PRO A 1 100 ? -20.072 0.910 4.674 1.00 59.34 100 PRO A N 1
ATOM 770 C CA . PRO A 1 100 ? -18.754 0.999 4.023 1.00 59.34 100 PRO A CA 1
ATOM 771 C C . PRO A 1 100 ? -18.634 2.142 3.009 1.00 59.34 100 PRO A C 1
ATOM 773 O O . PRO A 1 100 ? -17.536 2.498 2.581 1.00 59.34 100 PRO A O 1
ATOM 776 N N . GLU A 1 101 ? -19.759 2.725 2.612 1.00 60.66 101 GLU A N 1
ATOM 777 C CA . GLU A 1 101 ? -19.845 3.863 1.701 1.00 60.66 101 GLU A CA 1
ATOM 778 C C . GLU A 1 101 ? -19.638 5.202 2.419 1.00 60.66 101 GLU A C 1
ATOM 780 O O . GLU A 1 101 ? -19.092 6.134 1.822 1.00 60.66 101 GLU A O 1
ATOM 785 N N . ARG A 1 102 ? -20.009 5.279 3.706 1.00 62.94 102 ARG A N 1
ATOM 786 C CA . ARG A 1 102 ? -19.878 6.483 4.541 1.00 62.94 102 ARG A CA 1
ATOM 787 C C . ARG A 1 102 ? -18.540 6.569 5.268 1.00 62.94 102 ARG A C 1
ATOM 789 O O . ARG A 1 102 ? -18.102 7.673 5.569 1.00 62.94 102 ARG A O 1
ATOM 796 N N . LEU A 1 103 ? -17.863 5.436 5.457 1.00 66.44 103 LEU A N 1
ATOM 797 C CA . LEU A 1 103 ? -16.581 5.372 6.152 1.00 66.44 103 LEU A CA 1
ATOM 798 C C . LEU A 1 103 ? -15.477 6.102 5.370 1.00 66.44 103 LEU A C 1
ATOM 800 O O . LEU A 1 103 ? -15.056 5.685 4.277 1.00 66.44 103 LEU A O 1
ATOM 804 N N . ARG A 1 104 ? -14.993 7.211 5.935 1.00 66.62 104 ARG A N 1
ATOM 805 C CA . ARG A 1 104 ? -13.891 7.992 5.359 1.00 66.62 104 ARG A CA 1
ATOM 806 C C . ARG A 1 104 ? -12.571 7.353 5.777 1.00 66.62 104 ARG A C 1
ATOM 808 O O . ARG A 1 104 ? -12.229 7.370 6.946 1.00 66.62 104 ARG A O 1
ATOM 815 N N . LEU A 1 105 ? -11.809 6.791 4.835 1.00 66.19 105 LEU A N 1
ATOM 816 C CA . LEU A 1 105 ? -10.503 6.181 5.148 1.00 66.19 105 LEU A CA 1
ATOM 817 C C . LEU A 1 105 ? -9.408 7.209 5.465 1.00 66.19 105 LEU A C 1
ATOM 819 O O . LEU A 1 105 ? -8.544 6.954 6.301 1.00 66.19 105 LEU A O 1
ATOM 823 N N . PHE A 1 106 ? -9.464 8.369 4.812 1.00 66.62 106 PHE A N 1
ATOM 824 C CA . PHE A 1 106 ? -8.494 9.447 4.965 1.00 66.62 106 PHE A CA 1
ATOM 825 C C . PHE A 1 106 ? -9.190 10.736 5.387 1.00 66.62 106 PHE A C 1
ATOM 827 O O . PHE A 1 106 ? -10.323 10.997 4.975 1.00 66.62 106 PHE A O 1
ATOM 834 N N . THR A 1 107 ? -8.483 11.559 6.157 1.00 63.50 107 THR A N 1
ATOM 835 C CA . THR A 1 107 ? -8.925 12.920 6.510 1.00 63.50 107 THR A CA 1
ATOM 836 C C . THR A 1 107 ? -8.955 13.847 5.284 1.00 63.50 107 THR A C 1
ATOM 838 O O . THR A 1 107 ? -9.761 14.773 5.219 1.00 63.50 107 THR A O 1
ATOM 841 N N . PHE A 1 108 ? -8.147 13.558 4.258 1.00 58.62 108 PHE A N 1
ATOM 842 C CA . PHE A 1 108 ? -8.047 14.335 3.019 1.00 58.62 108 PHE A CA 1
ATOM 843 C C . PHE A 1 108 ? -9.196 14.041 2.041 1.00 58.62 108 PHE A C 1
ATOM 845 O O . PHE A 1 108 ? -8.993 13.478 0.967 1.00 58.62 108 PHE A O 1
ATOM 852 N N . ARG A 1 109 ? -10.427 14.410 2.403 1.00 46.50 109 ARG A N 1
ATOM 853 C CA . ARG A 1 109 ? -11.546 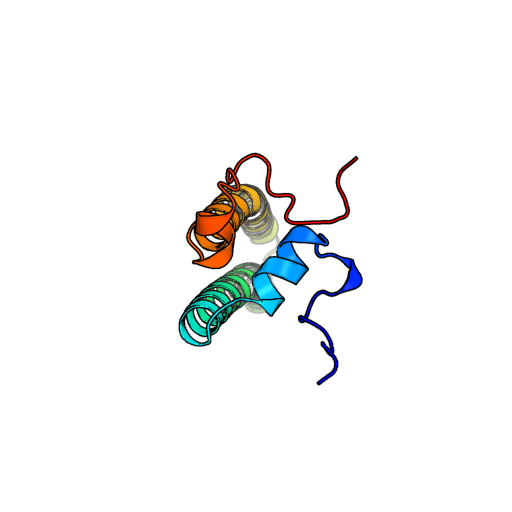14.472 1.452 1.00 46.50 109 ARG A CA 1
ATOM 854 C C . ARG A 1 109 ? -12.353 15.746 1.703 1.00 46.50 109 ARG A C 1
ATOM 856 O O . ARG A 1 109 ? -13.112 15.804 2.672 1.00 46.50 109 ARG A O 1
ATOM 863 N N . LYS A 1 110 ? -12.157 16.754 0.844 1.00 40.16 110 LYS A N 1
ATOM 864 C CA . LYS A 1 110 ? -13.178 17.784 0.603 1.00 40.16 110 LYS A CA 1
ATOM 865 C C . LYS A 1 110 ? -14.343 17.113 -0.114 1.00 40.16 110 LYS A C 1
ATOM 867 O O . LYS A 1 110 ? -14.065 16.351 -1.067 1.00 40.16 110 LYS A O 1
#

Radius of gyration: 17.64 Å; chains: 1; bounding box: 44×29×53 Å

Sequence (110 aa):
MSAEGTPWSPFQSPEVREIWAHMTGSERNKASRLGGLYGLWVAVTFAGPLAFAIALGNFTFGTAALVLIIVHIACVPAWQKKIRRFLCSTGWARERDLAPERLRLFTFRK

Foldseek 3Di:
DDPPDDPQVQWFDPLVSVLVVPFDPVLVVVVVVLVVVLVVVVCCLQVVLVVVCVVPVDCVCVVVSVVSVVVNVVCVVVSLLVVLVSSCPTPVNVVVVPDSVNDDGTPPDD

Secondary structure (DSSP, 8-state):
------TTTTTB-HHHHHHHHT--HHHHHHHHHHHHHHHHHHHHHHHHHHHHHHHH--GGGHHHHHHHHHHHHHHHHHHHHHHHHHHHTSHHHHHTT--TTT--SBS---